Protein AF-A0AAU8FIT0-F1 (afdb_monomer_lite)

Sequence (130 aa):
MKIKDIVGALGLLLISLSVSAQVVSKDSINMLKDQKQVLEVSKRLNDRKLELAKLENQVQEKTNEVAKTAEQAQKSADANKEAAEKLGGNSQDKKLARRASKAASSASRDAKRARRAAESLEKLKKISSR

Radius of gyration: 39.11 Å; chains: 1; bounding box: 102×21×88 Å

Organism: NCBI:txid3088362

Foldseek 3Di:
DDVVVVVVVVVVVVVVVPPPPVPCPVVVVVVVVVVVVVVVVVVVVVVVVVVLVVLVVVLVVLVVQLVVLVVQLVVLVVQLVVLVVVCVVVVPDPVSVVSNVVSVVSSVVSVVSSVVSVVVSVVSVVVSVD

Structure (mmCIF, N/CA/C/O backbone):
data_AF-A0AAU8FIT0-F1
#
_entry.id   AF-A0AAU8FIT0-F1
#
loop_
_atom_site.group_PDB
_atom_site.id
_atom_site.type_symbol
_atom_site.label_atom_id
_atom_site.label_alt_id
_atom_site.label_comp_id
_atom_site.label_asym_id
_atom_site.label_entity_id
_atom_site.label_seq_id
_atom_site.pdbx_PDB_ins_code
_atom_site.Cartn_x
_atom_site.Cartn_y
_atom_site.Cartn_z
_atom_site.occupancy
_atom_site.B_iso_or_equiv
_atom_site.auth_seq_id
_atom_site.auth_comp_id
_atom_site.auth_asym_id
_atom_site.auth_atom_id
_atom_site.pdbx_PDB_model_num
ATOM 1 N N . MET A 1 1 ? 76.639 10.297 -54.488 1.00 52.88 1 MET A N 1
ATOM 2 C CA . MET A 1 1 ? 75.322 10.466 -55.145 1.00 52.88 1 MET A CA 1
ATOM 3 C C . MET A 1 1 ? 75.079 11.947 -55.327 1.00 52.88 1 MET A C 1
ATOM 5 O O . MET A 1 1 ? 75.315 12.697 -54.385 1.00 52.88 1 MET A O 1
ATOM 9 N N . LYS A 1 2 ? 74.734 12.392 -56.539 1.00 62.62 2 LYS A N 1
ATOM 10 C CA . LYS A 1 2 ? 74.528 13.822 -56.801 1.00 62.62 2 LYS A CA 1
ATOM 11 C C . LYS A 1 2 ? 73.219 14.239 -56.126 1.00 62.62 2 LYS A C 1
ATOM 13 O O . LYS A 1 2 ? 72.291 13.444 -56.048 1.00 62.62 2 LYS A O 1
ATOM 18 N N . ILE A 1 3 ? 73.120 15.485 -55.661 1.00 68.62 3 ILE A N 1
ATOM 19 C CA . ILE A 1 3 ? 71.904 16.031 -55.014 1.00 68.62 3 ILE A CA 1
ATOM 20 C C . ILE A 1 3 ? 70.649 15.792 -55.879 1.00 68.62 3 ILE A C 1
ATOM 22 O O . ILE A 1 3 ? 69.571 15.532 -55.356 1.00 68.62 3 ILE A O 1
ATOM 26 N N . LYS A 1 4 ? 70.810 15.773 -57.208 1.00 66.81 4 LYS A N 1
ATOM 27 C CA . LYS A 1 4 ? 69.761 15.444 -58.185 1.00 66.81 4 LYS A CA 1
ATOM 28 C C . LYS A 1 4 ? 69.187 14.026 -58.028 1.00 66.81 4 LYS A C 1
ATOM 30 O O . LYS A 1 4 ? 67.984 13.853 -58.187 1.00 66.81 4 LYS A O 1
ATOM 35 N N . ASP A 1 5 ? 70.011 13.049 -57.654 1.00 65.06 5 ASP A N 1
ATOM 36 C CA . ASP A 1 5 ? 69.597 11.651 -57.468 1.00 65.06 5 ASP A CA 1
ATOM 37 C C . ASP A 1 5 ? 68.794 11.487 -56.164 1.00 65.06 5 ASP A C 1
ATOM 39 O O . ASP A 1 5 ? 67.831 10.727 -56.104 1.00 65.06 5 ASP A O 1
ATOM 43 N N . ILE A 1 6 ? 69.150 12.261 -55.131 1.00 67.75 6 ILE A N 1
ATOM 44 C CA . ILE A 1 6 ? 68.453 12.288 -53.835 1.00 67.75 6 ILE A CA 1
ATOM 45 C C . ILE A 1 6 ? 67.092 12.984 -53.970 1.00 67.75 6 ILE A C 1
ATOM 47 O O . ILE A 1 6 ? 66.097 12.491 -53.447 1.00 67.75 6 ILE A O 1
ATOM 51 N N . VAL A 1 7 ? 67.025 14.093 -54.713 1.00 71.62 7 VAL A N 1
ATOM 52 C CA . VAL A 1 7 ? 65.768 14.817 -54.969 1.00 71.62 7 VAL A CA 1
ATOM 53 C C . VAL A 1 7 ? 64.812 13.985 -55.832 1.00 71.62 7 VAL A C 1
ATOM 55 O O . VAL A 1 7 ? 63.615 13.955 -55.552 1.00 71.62 7 VAL A O 1
ATOM 58 N N . GLY A 1 8 ? 65.328 13.249 -56.824 1.00 71.25 8 GLY A N 1
ATOM 59 C CA . GLY A 1 8 ? 64.528 12.312 -57.620 1.00 71.25 8 GLY A CA 1
ATOM 60 C C . GLY A 1 8 ? 63.954 11.161 -56.787 1.00 71.25 8 GLY A C 1
ATOM 61 O O . GLY A 1 8 ? 62.771 10.844 -56.911 1.00 71.25 8 GLY A O 1
ATOM 62 N N . ALA A 1 9 ? 64.757 10.587 -55.885 1.00 66.44 9 ALA A N 1
ATOM 63 C CA . ALA A 1 9 ? 64.316 9.524 -54.984 1.00 66.44 9 ALA A CA 1
ATOM 64 C C . ALA A 1 9 ? 63.281 10.012 -53.951 1.00 66.44 9 ALA A C 1
ATOM 66 O O . ALA A 1 9 ? 62.286 9.328 -53.716 1.00 66.44 9 ALA A O 1
ATOM 67 N N . LEU A 1 10 ? 63.460 11.212 -53.379 1.00 66.88 10 LEU A N 1
ATOM 68 C CA . LEU A 1 10 ? 62.484 11.804 -52.454 1.00 66.88 10 LEU A CA 1
ATOM 69 C C . LEU A 1 10 ? 61.156 12.138 -53.150 1.00 66.88 10 LEU A C 1
ATOM 71 O O . LEU A 1 10 ? 60.091 11.921 -52.575 1.00 66.88 10 LEU A O 1
ATOM 75 N N . GLY A 1 11 ? 61.211 12.636 -54.389 1.00 65.94 11 GLY A N 1
ATOM 76 C CA . GLY A 1 11 ? 60.021 12.927 -55.190 1.00 65.94 11 GLY A CA 1
ATOM 77 C C . GLY A 1 11 ? 59.198 11.673 -55.494 1.00 65.94 11 GLY A C 1
ATOM 78 O O . GLY A 1 11 ? 57.977 11.695 -55.359 1.00 65.94 11 GLY A O 1
ATOM 79 N N . LEU A 1 12 ? 59.858 10.556 -55.821 1.00 64.44 12 LEU A N 1
ATOM 80 C CA . LEU A 1 12 ? 59.181 9.274 -56.053 1.00 64.44 12 LEU A CA 1
ATOM 81 C C . LEU A 1 12 ? 58.544 8.711 -54.771 1.00 64.44 12 LEU A C 1
ATOM 83 O O . LEU A 1 12 ? 57.445 8.157 -54.810 1.00 64.44 12 LEU A O 1
ATOM 87 N N . LEU A 1 13 ? 59.207 8.894 -53.625 1.00 64.19 13 LEU A N 1
ATOM 88 C CA . LEU A 1 13 ? 58.725 8.422 -52.326 1.00 64.19 13 LEU A CA 1
ATOM 89 C C . LEU A 1 13 ? 57.486 9.207 -51.853 1.00 64.19 13 LEU A C 1
ATOM 91 O O . LEU A 1 13 ? 56.547 8.616 -51.324 1.00 64.19 13 LEU A O 1
ATOM 95 N N . LEU A 1 14 ? 57.419 10.512 -52.133 1.00 62.03 14 LEU A N 1
ATOM 96 C CA . LEU A 1 14 ? 56.264 11.360 -51.800 1.00 62.03 14 LEU A CA 1
ATOM 97 C C . LEU A 1 14 ? 55.011 11.054 -52.642 1.00 62.03 14 LEU A C 1
ATOM 99 O O . LEU A 1 14 ? 53.892 11.180 -52.143 1.00 62.03 14 LEU A O 1
ATOM 103 N N . ILE A 1 15 ? 55.168 10.582 -53.884 1.00 62.09 15 ILE A N 1
ATOM 104 C CA . ILE A 1 15 ? 54.030 10.180 -54.733 1.00 62.09 15 ILE A CA 1
ATOM 105 C C . ILE A 1 15 ? 53.414 8.860 -54.235 1.00 62.09 15 ILE A C 1
ATOM 107 O O . ILE A 1 15 ? 52.193 8.701 -54.259 1.00 62.09 15 ILE A O 1
ATOM 111 N N . SER A 1 16 ? 54.228 7.948 -53.688 1.00 59.88 16 SER A N 1
ATOM 112 C CA . SER A 1 16 ? 53.743 6.679 -53.116 1.00 59.88 16 SER A CA 1
ATOM 113 C C . SER A 1 16 ? 52.905 6.837 -51.835 1.00 59.88 16 SER A C 1
ATOM 115 O O . SER A 1 16 ? 52.110 5.960 -51.509 1.00 59.88 16 SER A O 1
ATOM 117 N N . LEU A 1 17 ? 53.012 7.980 -51.146 1.00 59.28 17 LEU A N 1
ATOM 118 C CA . LEU A 1 17 ? 52.239 8.285 -49.934 1.00 59.28 17 LEU A 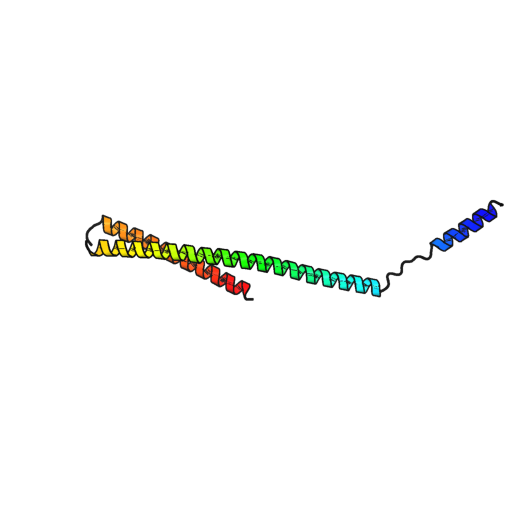CA 1
ATOM 119 C C . LEU A 1 17 ? 50.834 8.842 -50.229 1.00 59.28 17 LEU A C 1
ATOM 121 O O . LEU A 1 17 ? 50.026 8.981 -49.315 1.00 59.28 17 LEU A O 1
ATOM 125 N N . SER A 1 18 ? 50.519 9.147 -51.494 1.00 58.62 18 SER A N 1
ATOM 126 C CA . SER A 1 18 ? 49.262 9.808 -51.882 1.00 58.62 18 SER A CA 1
ATOM 127 C C . SER A 1 18 ? 48.116 8.839 -52.228 1.00 58.62 18 SER A C 1
ATOM 129 O O . SER A 1 18 ? 47.013 9.283 -52.537 1.00 58.62 18 SER A O 1
ATOM 131 N N . VAL A 1 19 ? 48.332 7.517 -52.165 1.00 53.97 19 VAL A N 1
ATOM 132 C CA . VAL A 1 19 ? 47.333 6.491 -52.549 1.00 53.97 19 VAL A CA 1
ATOM 133 C C . VAL A 1 19 ? 46.850 5.711 -51.327 1.00 53.97 19 VAL A C 1
ATOM 135 O O . VAL A 1 19 ? 46.912 4.490 -51.238 1.00 53.97 19 VAL A O 1
ATOM 138 N N . SER A 1 20 ? 46.364 6.431 -50.327 1.00 57.53 20 SER A N 1
ATOM 139 C CA . SER A 1 20 ? 45.529 5.857 -49.270 1.00 57.53 20 SER A CA 1
ATOM 140 C C . SER A 1 20 ? 44.325 6.758 -49.048 1.00 57.53 20 SER A C 1
ATOM 142 O O . SER A 1 20 ? 44.007 7.147 -47.929 1.00 57.53 20 SER A O 1
ATOM 144 N N . ALA A 1 21 ? 43.629 7.096 -50.138 1.00 53.16 21 ALA A N 1
ATOM 145 C CA . ALA A 1 21 ? 42.223 7.444 -50.040 1.00 53.16 21 ALA A CA 1
ATOM 146 C C . ALA A 1 21 ? 41.517 6.187 -49.519 1.00 53.16 21 ALA A C 1
ATOM 148 O O . ALA A 1 21 ? 41.197 5.283 -50.289 1.00 53.16 21 ALA A O 1
ATOM 149 N N . GLN A 1 22 ? 41.381 6.081 -48.196 1.00 53.84 22 GLN A N 1
ATOM 150 C CA . GLN A 1 22 ? 40.596 5.043 -47.545 1.00 53.84 22 GLN A CA 1
ATOM 151 C C . GLN A 1 22 ? 39.160 5.213 -48.037 1.00 53.84 22 GLN A C 1
ATOM 153 O O . GLN A 1 22 ? 38.382 5.995 -47.494 1.00 53.84 22 GLN A O 1
ATOM 158 N N . VAL A 1 23 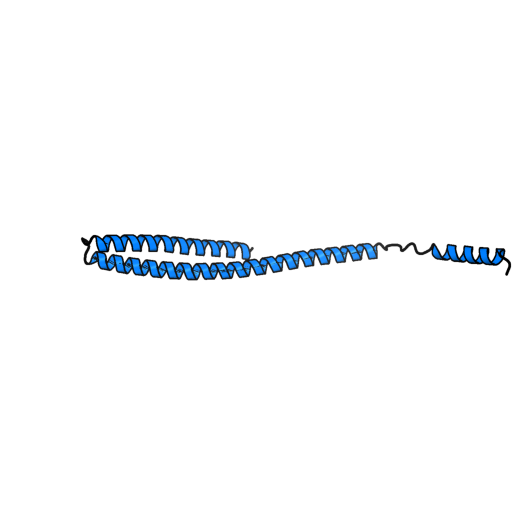? 38.837 4.544 -49.143 1.00 57.22 23 VAL A N 1
ATOM 159 C CA . VAL A 1 23 ? 37.484 4.468 -49.671 1.00 57.22 23 VAL A CA 1
ATOM 160 C C . VAL A 1 23 ? 36.650 3.819 -48.584 1.00 57.22 23 VAL A C 1
ATOM 162 O O . VAL A 1 23 ? 36.746 2.619 -48.333 1.00 57.22 23 VAL A O 1
ATOM 165 N N . VAL A 1 24 ? 35.866 4.635 -47.885 1.00 58.94 24 VAL A N 1
ATOM 166 C CA . VAL A 1 24 ? 34.849 4.137 -46.971 1.00 58.94 24 VAL A CA 1
ATOM 167 C C . VAL A 1 24 ? 33.875 3.363 -47.851 1.00 58.94 24 VAL A C 1
ATOM 169 O O . VAL A 1 24 ? 33.076 3.955 -48.580 1.00 58.94 24 VAL A O 1
ATOM 172 N N . SER A 1 25 ? 34.018 2.037 -47.881 1.00 67.00 25 SER A N 1
ATOM 173 C CA . SER A 1 25 ? 33.151 1.200 -48.697 1.00 67.00 25 SER A CA 1
ATOM 174 C C . SER A 1 25 ? 31.715 1.397 -48.215 1.00 67.00 25 SER A C 1
ATOM 176 O O . SER A 1 25 ? 31.454 1.604 -47.023 1.00 67.00 25 SER A O 1
ATOM 178 N N . LYS A 1 26 ? 30.757 1.357 -49.146 1.00 70.75 26 LYS A N 1
ATOM 179 C CA . LYS A 1 26 ? 29.330 1.405 -48.793 1.00 70.75 26 LYS A CA 1
ATOM 180 C C . LYS A 1 26 ? 28.988 0.329 -47.754 1.00 70.75 26 LYS A C 1
ATOM 182 O O . LYS A 1 26 ? 28.168 0.584 -46.879 1.00 70.75 26 LYS A O 1
ATOM 187 N N . ASP A 1 27 ? 29.686 -0.803 -47.801 1.00 74.38 27 ASP A N 1
ATOM 188 C CA . ASP A 1 27 ? 29.564 -1.902 -46.844 1.00 74.38 27 ASP A CA 1
ATOM 189 C C . ASP A 1 27 ? 29.992 -1.497 -45.429 1.00 74.38 27 ASP A C 1
ATOM 191 O O . ASP A 1 27 ? 29.252 -1.752 -44.482 1.00 74.38 27 ASP A O 1
ATOM 195 N N . SER A 1 28 ? 31.105 -0.772 -45.266 1.00 77.88 28 SER A N 1
ATOM 196 C CA . SER A 1 28 ? 31.522 -0.237 -43.961 1.00 77.88 28 SER A CA 1
ATOM 197 C C . SER A 1 28 ? 30.510 0.768 -43.395 1.00 77.88 28 SER A C 1
ATOM 199 O O . SER A 1 28 ? 30.238 0.764 -42.195 1.00 77.88 28 SER A O 1
ATOM 201 N N . ILE A 1 29 ? 29.902 1.607 -44.246 1.00 80.19 29 ILE A N 1
ATOM 202 C CA . ILE A 1 29 ? 28.845 2.551 -43.831 1.00 80.19 29 ILE A CA 1
ATOM 203 C C . ILE A 1 29 ? 27.571 1.805 -43.418 1.00 80.19 29 ILE A C 1
ATOM 205 O O . ILE A 1 29 ? 26.932 2.180 -42.433 1.00 80.19 29 ILE A O 1
ATOM 209 N N . ASN A 1 30 ? 27.189 0.764 -44.156 1.00 83.88 30 ASN A N 1
ATOM 210 C CA . ASN A 1 30 ? 26.017 -0.050 -43.840 1.00 83.88 30 ASN A CA 1
ATOM 211 C C . ASN A 1 30 ? 26.223 -0.837 -42.538 1.00 83.88 30 ASN A C 1
ATOM 213 O O . ASN A 1 30 ? 25.366 -0.775 -41.663 1.00 83.88 30 ASN A O 1
ATOM 217 N N . MET A 1 31 ? 27.399 -1.436 -42.332 1.00 85.88 31 MET A N 1
ATOM 218 C CA . MET A 1 31 ? 27.752 -2.105 -41.076 1.00 85.88 31 MET A CA 1
ATOM 219 C C . MET A 1 31 ? 27.682 -1.150 -39.872 1.00 85.88 31 MET A C 1
ATOM 221 O O . MET A 1 31 ? 27.135 -1.504 -38.830 1.00 85.88 31 MET A O 1
ATOM 225 N N . LEU A 1 32 ? 28.188 0.081 -40.007 1.00 84.56 32 LEU A N 1
ATOM 226 C CA . LEU A 1 32 ? 28.082 1.106 -38.959 1.00 84.56 32 LEU A CA 1
ATOM 227 C C . LEU A 1 32 ? 26.620 1.493 -38.665 1.00 84.56 32 LEU A C 1
ATOM 229 O O . LEU A 1 32 ? 26.264 1.724 -37.507 1.00 84.56 32 LEU A O 1
ATOM 233 N N . LYS A 1 33 ? 25.752 1.553 -39.686 1.00 87.31 33 LYS A N 1
ATOM 234 C CA . LYS A 1 33 ? 24.308 1.787 -39.499 1.00 87.31 33 LYS A CA 1
ATOM 235 C C . LYS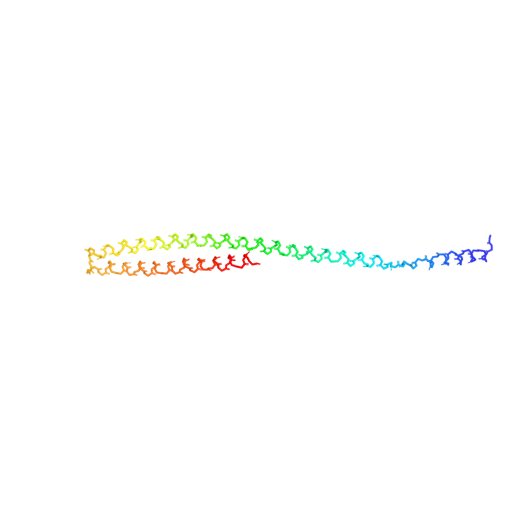 A 1 33 ? 23.635 0.628 -38.768 1.00 87.31 33 LYS A C 1
ATOM 237 O O . LYS A 1 33 ? 22.842 0.887 -37.864 1.00 87.31 33 LYS A O 1
ATOM 242 N N . ASP A 1 34 ? 23.981 -0.610 -39.099 1.00 89.88 34 ASP A N 1
ATOM 243 C CA . ASP A 1 34 ? 23.439 -1.797 -38.433 1.00 89.88 34 ASP A CA 1
ATOM 244 C C . ASP A 1 34 ? 23.885 -1.850 -36.967 1.00 89.88 34 ASP A C 1
ATOM 246 O O . ASP A 1 34 ? 23.063 -2.030 -36.068 1.00 89.88 34 ASP A O 1
ATOM 250 N N . GLN A 1 35 ? 25.164 -1.570 -36.690 1.00 90.75 35 GLN A N 1
ATOM 251 C CA . GLN A 1 35 ? 25.678 -1.435 -35.322 1.00 90.75 35 GLN A CA 1
ATOM 252 C C . GLN A 1 35 ? 24.941 -0.343 -34.540 1.00 90.75 35 GLN A C 1
ATOM 254 O O . GLN A 1 35 ? 24.579 -0.547 -33.378 1.00 90.75 35 GLN A O 1
ATOM 259 N N . LYS A 1 36 ? 24.660 0.802 -35.175 1.00 91.25 36 LYS A N 1
ATOM 260 C CA . LYS A 1 36 ? 23.853 1.868 -34.570 1.00 91.25 36 LYS A CA 1
ATOM 261 C C . LYS A 1 36 ? 22.436 1.387 -34.244 1.00 91.25 36 LYS A C 1
ATOM 263 O O . LYS A 1 36 ? 21.957 1.650 -33.144 1.00 91.25 36 LYS A O 1
ATOM 268 N N . GLN A 1 37 ? 21.776 0.665 -35.149 1.00 92.62 37 GLN A N 1
ATOM 269 C CA . GLN A 1 37 ? 20.438 0.122 -34.895 1.00 92.62 37 GLN A CA 1
ATOM 270 C C . GLN A 1 37 ? 20.439 -0.891 -33.744 1.00 92.62 37 GLN A C 1
ATOM 272 O O . GLN A 1 37 ? 19.583 -0.815 -32.862 1.00 92.62 37 GLN A O 1
ATOM 277 N N . VAL A 1 38 ? 21.424 -1.791 -33.699 1.00 92.69 38 VAL A N 1
ATOM 278 C CA . VAL A 1 38 ? 21.595 -2.754 -32.600 1.00 92.69 38 VAL A CA 1
ATOM 279 C C . VAL A 1 38 ? 21.800 -2.035 -31.267 1.00 92.69 38 VAL A C 1
ATOM 281 O O . VAL A 1 38 ? 21.181 -2.407 -30.267 1.00 92.69 38 VAL A O 1
ATOM 284 N N . LEU A 1 39 ? 22.612 -0.976 -31.240 1.00 93.88 39 LEU A N 1
ATOM 285 C CA . LEU A 1 39 ? 22.802 -0.146 -30.050 1.00 93.88 39 LEU A CA 1
ATOM 286 C C . LEU A 1 39 ? 21.508 0.555 -29.626 1.00 93.88 39 LEU A C 1
ATOM 288 O O . LEU A 1 39 ? 21.177 0.554 -28.443 1.00 93.88 39 LEU A O 1
ATOM 292 N N . GLU A 1 40 ? 20.739 1.111 -30.562 1.00 94.12 40 GLU A N 1
ATOM 293 C CA . GLU A 1 40 ? 19.455 1.754 -30.258 1.00 94.12 40 GLU A CA 1
ATOM 294 C C . GLU A 1 40 ? 18.412 0.765 -29.725 1.00 94.12 40 GLU A C 1
ATOM 296 O O . GLU A 1 40 ? 17.636 1.099 -28.826 1.00 94.12 40 GLU A O 1
ATOM 301 N N . VAL A 1 41 ? 18.364 -0.453 -30.265 1.00 94.25 41 VAL A N 1
ATOM 302 C CA . VAL A 1 41 ? 17.503 -1.526 -29.748 1.00 94.25 41 VAL A CA 1
ATOM 303 C C . VAL A 1 41 ? 17.969 -1.960 -28.360 1.00 94.25 41 VAL A C 1
ATOM 305 O O . VAL A 1 41 ? 17.150 -2.057 -27.450 1.00 94.25 41 VAL A O 1
ATOM 308 N N . SER A 1 42 ? 19.275 -2.144 -28.162 1.00 92.88 42 SER A N 1
ATOM 309 C CA . SER A 1 42 ? 19.847 -2.538 -26.867 1.00 92.88 42 SER A CA 1
ATOM 310 C C . SER A 1 42 ? 19.607 -1.482 -25.791 1.00 92.88 42 SER A C 1
ATOM 312 O O . SER A 1 42 ? 19.259 -1.816 -24.659 1.00 92.88 42 SER A O 1
ATOM 314 N N . LYS A 1 43 ? 19.725 -0.198 -26.147 1.00 95.06 43 LYS A N 1
ATOM 315 C CA . LYS A 1 43 ? 19.401 0.918 -25.258 1.00 95.06 43 LYS A CA 1
ATOM 316 C C . LYS A 1 43 ? 17.929 0.882 -24.855 1.00 95.06 43 LYS A C 1
ATOM 318 O O . LYS A 1 43 ? 17.638 0.843 -23.666 1.00 95.06 43 LYS A O 1
ATOM 323 N N . ARG A 1 44 ? 17.013 0.791 -25.828 1.00 94.12 44 ARG A N 1
ATOM 324 C CA . ARG A 1 44 ? 15.567 0.674 -25.563 1.00 94.12 44 ARG A CA 1
ATOM 325 C C . ARG A 1 44 ? 15.237 -0.532 -24.684 1.00 94.12 44 ARG A C 1
ATOM 327 O O . ARG A 1 44 ? 14.390 -0.429 -23.803 1.00 94.12 44 ARG A O 1
ATOM 334 N N . LEU A 1 45 ? 15.908 -1.664 -24.896 1.00 94.38 45 LEU A N 1
ATOM 335 C CA . LEU A 1 45 ? 15.742 -2.858 -24.072 1.00 94.38 45 LEU A CA 1
ATOM 336 C C . LEU A 1 45 ? 16.186 -2.615 -22.624 1.00 94.38 45 LEU A C 1
ATOM 338 O O . LEU A 1 45 ? 15.468 -2.989 -21.700 1.00 94.38 45 LEU A O 1
ATOM 342 N N . ASN A 1 46 ? 17.345 -1.988 -22.418 1.00 94.94 46 ASN A N 1
ATOM 343 C CA . ASN A 1 46 ? 17.830 -1.659 -21.079 1.00 94.94 46 ASN A CA 1
ATOM 344 C C . ASN A 1 46 ? 16.925 -0.647 -20.373 1.00 94.94 46 ASN A C 1
ATOM 346 O O . ASN A 1 46 ? 16.608 -0.851 -19.203 1.00 94.94 46 ASN A O 1
ATOM 350 N N . ASP A 1 47 ? 16.447 0.377 -21.081 1.00 94.94 47 ASP A N 1
ATOM 351 C CA . ASP A 1 47 ? 15.494 1.347 -20.535 1.00 94.94 47 ASP A CA 1
ATOM 352 C C . ASP A 1 47 ? 14.211 0.638 -20.066 1.00 94.94 47 ASP A C 1
ATOM 354 O O . ASP A 1 47 ? 13.779 0.829 -18.929 1.00 94.94 47 ASP A O 1
ATOM 358 N N . ARG A 1 48 ? 13.665 -0.287 -20.872 1.00 92.38 48 ARG A N 1
ATOM 359 C CA . ARG A 1 48 ? 12.499 -1.095 -20.475 1.00 92.38 48 ARG A CA 1
ATOM 360 C C . ARG A 1 48 ? 12.769 -2.024 -19.295 1.00 92.38 48 ARG A C 1
ATOM 362 O O . ARG A 1 48 ? 11.904 -2.170 -18.438 1.00 92.38 48 ARG A O 1
ATOM 369 N N . LYS A 1 49 ? 13.950 -2.645 -19.217 1.00 92.75 49 LYS A N 1
ATOM 370 C CA . LYS A 1 49 ? 14.337 -3.467 -18.054 1.00 92.75 49 LYS A CA 1
ATOM 371 C C . LYS A 1 49 ? 14.402 -2.631 -16.776 1.00 92.75 49 LYS A C 1
ATOM 373 O O . LYS A 1 49 ? 13.951 -3.084 -15.728 1.00 92.75 49 LYS A O 1
ATOM 378 N N . LEU A 1 50 ? 14.931 -1.410 -16.862 1.00 94.38 50 LEU A N 1
ATOM 379 C CA . LEU A 1 50 ? 14.973 -0.481 -15.733 1.00 94.38 50 LEU A CA 1
ATOM 380 C C . LEU A 1 50 ? 13.571 -0.029 -15.313 1.00 94.38 50 LEU A C 1
ATOM 382 O O . LEU A 1 50 ? 13.290 0.045 -14.118 1.00 94.38 50 LEU A O 1
ATOM 386 N N . GLU A 1 51 ? 12.688 0.269 -16.266 1.00 91.94 51 GLU A N 1
ATOM 387 C CA . GLU A 1 51 ? 11.284 0.588 -15.979 1.00 91.94 51 GLU A CA 1
ATOM 388 C C . GLU A 1 51 ? 10.557 -0.582 -15.316 1.00 91.94 51 GLU A C 1
ATOM 390 O O . GLU A 1 51 ? 9.870 -0.379 -14.317 1.00 91.94 51 GLU A O 1
ATOM 395 N N . LEU A 1 52 ? 10.765 -1.803 -15.810 1.00 90.88 52 LEU A N 1
ATOM 396 C CA . LEU A 1 52 ? 10.181 -3.011 -15.236 1.00 90.88 52 LEU A CA 1
ATOM 397 C C . LEU A 1 52 ? 10.627 -3.210 -13.784 1.00 90.88 52 LEU A C 1
ATOM 399 O O . LEU A 1 52 ? 9.778 -3.329 -12.905 1.00 90.88 52 LEU A O 1
ATOM 403 N N . ALA A 1 53 ? 11.928 -3.109 -13.503 1.00 92.69 53 ALA A N 1
ATOM 404 C CA . ALA A 1 53 ? 12.443 -3.213 -12.137 1.00 92.69 53 ALA A CA 1
ATOM 405 C C . ALA A 1 53 ? 11.870 -2.123 -11.206 1.00 92.69 53 ALA A C 1
ATOM 407 O O . ALA A 1 53 ? 11.574 -2.373 -10.036 1.00 92.69 53 ALA A O 1
ATOM 408 N N . LYS A 1 54 ? 11.677 -0.894 -11.707 1.00 93.19 54 LYS A N 1
ATOM 409 C CA . LYS A 1 54 ? 11.021 0.180 -10.939 1.00 93.19 54 LYS A CA 1
ATOM 410 C C . LYS A 1 54 ? 9.561 -0.154 -10.639 1.00 93.19 54 LYS A C 1
ATOM 412 O O . LYS A 1 54 ? 9.128 0.044 -9.506 1.00 93.19 54 LYS A O 1
ATOM 417 N N . LEU A 1 55 ? 8.815 -0.647 -11.626 1.00 92.75 55 LEU A N 1
ATOM 418 C CA . LEU A 1 55 ? 7.411 -1.023 -11.459 1.00 92.75 55 LEU A CA 1
ATOM 419 C C . LEU A 1 55 ? 7.255 -2.192 -10.483 1.00 92.75 55 LEU A C 1
ATOM 421 O O . LEU A 1 55 ? 6.388 -2.129 -9.618 1.00 92.75 55 LEU A O 1
ATOM 425 N N . GLU A 1 56 ? 8.110 -3.210 -10.557 1.00 91.50 56 GLU A N 1
ATOM 426 C CA . GLU A 1 56 ? 8.115 -4.335 -9.612 1.00 91.50 56 GLU A CA 1
ATOM 427 C C . GLU A 1 56 ? 8.339 -3.864 -8.170 1.00 91.50 56 GLU A C 1
ATOM 429 O O . GLU A 1 56 ? 7.568 -4.214 -7.272 1.00 91.50 56 GLU A O 1
ATOM 434 N N . ASN A 1 57 ? 9.324 -2.986 -7.955 1.00 94.50 57 ASN A N 1
ATOM 435 C CA . ASN A 1 57 ? 9.572 -2.390 -6.641 1.00 94.50 57 ASN A CA 1
ATOM 436 C C . ASN A 1 57 ? 8.363 -1.587 -6.136 1.00 94.50 57 ASN A C 1
ATOM 438 O O . ASN A 1 57 ? 7.969 -1.720 -4.976 1.00 94.50 57 ASN A O 1
ATOM 442 N N . GLN A 1 58 ? 7.732 -0.792 -7.005 1.00 94.50 58 GLN A N 1
ATOM 443 C CA . GLN A 1 58 ? 6.522 -0.043 -6.651 1.00 94.50 58 GLN A CA 1
ATOM 444 C C . GLN A 1 58 ? 5.342 -0.968 -6.332 1.00 94.50 58 GLN A C 1
ATOM 446 O O . GLN A 1 58 ? 4.575 -0.686 -5.411 1.00 94.50 58 GLN A O 1
ATOM 451 N N . VAL A 1 59 ? 5.182 -2.078 -7.061 1.00 94.88 59 VAL A N 1
ATOM 452 C CA . VAL A 1 59 ? 4.131 -3.071 -6.793 1.00 94.88 59 VAL A CA 1
ATOM 453 C C . VAL A 1 59 ? 4.340 -3.682 -5.416 1.00 94.88 59 VAL A C 1
ATOM 455 O O . VAL A 1 59 ? 3.376 -3.791 -4.654 1.00 94.88 59 VAL A O 1
ATOM 458 N N . GLN A 1 60 ? 5.578 -4.026 -5.064 1.00 94.69 60 GLN A N 1
ATOM 459 C CA . GLN A 1 60 ? 5.890 -4.559 -3.744 1.00 94.69 60 GLN A CA 1
ATOM 460 C C . GLN A 1 60 ? 5.605 -3.536 -2.636 1.00 94.69 60 GLN A C 1
ATOM 462 O O . GLN A 1 60 ? 4.939 -3.862 -1.652 1.00 94.69 60 GLN A O 1
ATOM 467 N N . GLU A 1 61 ? 6.042 -2.286 -2.808 1.00 95.88 61 GLU A N 1
ATOM 468 C CA . GLU A 1 61 ? 5.791 -1.202 -1.851 1.00 95.88 61 GLU A CA 1
ATOM 469 C C . GLU A 1 61 ? 4.288 -0.985 -1.629 1.00 95.88 61 GLU A C 1
ATOM 471 O O . GLU A 1 61 ? 3.811 -0.970 -0.492 1.00 95.88 61 GLU A O 1
ATOM 476 N N . LYS A 1 62 ? 3.513 -0.888 -2.716 1.00 95.94 62 LYS A N 1
ATOM 477 C CA . LYS A 1 62 ? 2.060 -0.693 -2.653 1.00 95.94 62 LYS A CA 1
ATOM 478 C C . LYS A 1 62 ? 1.327 -1.900 -2.084 1.00 95.94 62 LYS A C 1
ATOM 480 O O . LYS A 1 62 ? 0.342 -1.727 -1.374 1.00 95.94 62 LYS A O 1
ATOM 485 N N . THR A 1 63 ? 1.816 -3.111 -2.331 1.00 96.81 63 THR A N 1
ATOM 486 C CA . THR A 1 63 ? 1.271 -4.329 -1.715 1.00 96.81 63 THR A CA 1
ATOM 487 C C . THR A 1 63 ? 1.463 -4.305 -0.199 1.00 96.81 63 THR A C 1
ATOM 489 O O . THR A 1 63 ? 0.518 -4.566 0.546 1.00 96.81 63 THR A O 1
ATOM 492 N N . ASN A 1 64 ? 2.647 -3.905 0.268 1.00 97.06 64 ASN A N 1
ATOM 493 C CA . ASN A 1 64 ? 2.921 -3.751 1.697 1.00 97.06 64 ASN A CA 1
ATOM 494 C C . ASN A 1 64 ? 2.060 -2.640 2.325 1.00 97.06 64 ASN A C 1
ATOM 496 O O . ASN A 1 64 ? 1.545 -2.802 3.432 1.00 97.06 64 ASN A O 1
ATOM 500 N N . GLU A 1 65 ? 1.861 -1.523 1.616 1.00 97.12 65 GLU A N 1
ATOM 501 C CA . GLU A 1 65 ? 0.980 -0.433 2.051 1.00 97.12 65 GLU A CA 1
ATOM 502 C C . GLU A 1 65 ? -0.475 -0.907 2.207 1.00 97.12 65 GLU A C 1
ATOM 504 O O . GLU A 1 65 ? -1.118 -0.607 3.217 1.00 97.12 65 GLU A O 1
ATOM 509 N N . VAL A 1 66 ? -0.987 -1.695 1.254 1.00 97.94 66 VAL A N 1
ATOM 510 C CA . VAL A 1 66 ? -2.320 -2.313 1.339 1.00 97.94 66 VAL A CA 1
ATOM 511 C C . VAL A 1 66 ? -2.428 -3.214 2.563 1.00 97.94 66 VAL A C 1
ATOM 513 O O . VAL A 1 66 ? -3.365 -3.054 3.341 1.00 97.94 66 VAL A O 1
ATOM 51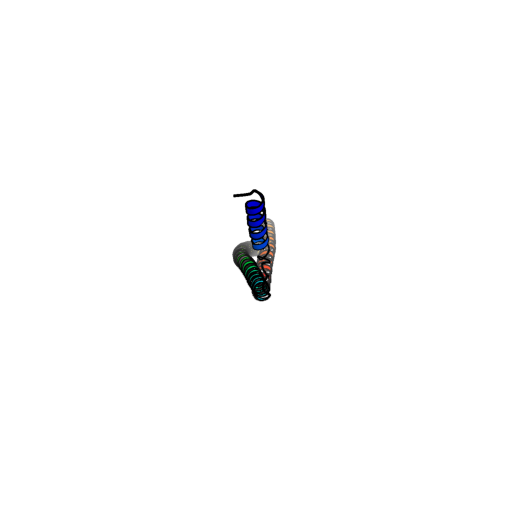6 N N . ALA A 1 67 ? -1.464 -4.110 2.782 1.00 97.81 67 ALA A N 1
ATOM 517 C CA . ALA A 1 67 ? -1.483 -5.011 3.933 1.00 97.81 67 ALA A CA 1
ATOM 518 C C . ALA A 1 67 ? -1.503 -4.236 5.262 1.00 97.81 67 ALA A C 1
ATOM 520 O O . ALA A 1 67 ? -2.359 -4.473 6.114 1.00 97.81 67 ALA A O 1
ATOM 521 N N . LYS A 1 68 ? -0.623 -3.237 5.405 1.00 98.12 68 LYS A N 1
ATOM 522 C CA . LYS A 1 68 ? -0.531 -2.403 6.611 1.00 98.12 68 LYS A CA 1
ATOM 523 C C . LYS A 1 68 ? -1.809 -1.603 6.864 1.00 98.12 68 LYS A C 1
ATOM 525 O O . LYS A 1 68 ? -2.283 -1.513 7.996 1.00 98.12 68 LYS A O 1
ATOM 530 N N . THR A 1 69 ? -2.363 -0.989 5.821 1.00 97.81 69 THR A N 1
ATOM 531 C CA . THR A 1 69 ? -3.581 -0.178 5.952 1.00 97.81 69 THR A CA 1
ATOM 532 C C . THR A 1 69 ? -4.816 -1.037 6.204 1.00 97.81 69 THR A C 1
ATOM 534 O O . THR A 1 69 ? -5.679 -0.613 6.970 1.00 97.81 69 THR A O 1
ATOM 537 N N . ALA A 1 70 ? -4.884 -2.247 5.644 1.00 97.94 70 ALA A N 1
ATOM 538 C CA . ALA A 1 70 ? -5.931 -3.219 5.940 1.00 97.94 70 ALA A CA 1
ATOM 539 C C . ALA A 1 70 ? -5.868 -3.694 7.400 1.00 97.94 70 ALA A C 1
ATOM 541 O O . ALA A 1 70 ? -6.883 -3.665 8.092 1.00 97.94 70 ALA A O 1
ATOM 542 N N . GLU A 1 71 ? -4.679 -4.044 7.901 1.00 98.31 71 GLU A N 1
ATOM 543 C CA . GLU A 1 71 ? -4.486 -4.432 9.303 1.00 98.31 71 GLU A CA 1
ATOM 544 C C . GLU A 1 71 ? -4.907 -3.305 10.258 1.00 98.31 71 GLU A C 1
ATOM 546 O O . GLU A 1 71 ? -5.630 -3.528 11.231 1.00 98.31 71 GLU A O 1
ATOM 551 N N . GLN A 1 72 ? -4.497 -2.069 9.968 1.00 98.12 72 GLN A N 1
ATOM 552 C CA . GLN A 1 72 ? -4.881 -0.914 10.774 1.00 98.12 72 GLN A CA 1
ATOM 553 C C . GLN A 1 72 ? -6.392 -0.646 10.717 1.00 98.12 72 GLN A C 1
ATOM 555 O O . GLN A 1 72 ? -6.999 -0.351 11.747 1.00 98.12 72 GLN A O 1
ATOM 560 N N . ALA A 1 73 ? -7.011 -0.767 9.540 1.00 98.19 73 ALA A N 1
ATOM 561 C CA . ALA A 1 73 ? -8.454 -0.618 9.393 1.00 98.19 73 ALA A CA 1
ATOM 562 C C . ALA A 1 73 ? -9.215 -1.671 10.210 1.00 98.19 73 ALA A C 1
ATOM 564 O O . ALA A 1 73 ? -10.183 -1.314 10.880 1.00 98.19 73 ALA A O 1
ATOM 565 N N . GLN A 1 74 ? -8.742 -2.923 10.217 1.00 98.31 74 GLN A N 1
ATOM 566 C CA . GLN A 1 74 ? -9.321 -3.999 11.021 1.00 98.31 74 GLN A CA 1
ATOM 567 C C . GLN A 1 74 ? -9.235 -3.681 12.517 1.00 98.31 74 GLN A C 1
ATOM 569 O O . GLN A 1 74 ? -10.259 -3.652 13.193 1.00 98.31 74 GLN A O 1
ATOM 574 N N . LYS A 1 75 ? -8.047 -3.315 13.018 1.00 98.44 75 LYS A N 1
ATOM 575 C CA . LYS A 1 75 ? -7.860 -2.927 14.430 1.00 98.44 75 LYS A CA 1
ATOM 576 C C . LYS A 1 75 ? -8.778 -1.776 14.842 1.00 98.44 75 LYS A C 1
ATOM 578 O O . LYS A 1 75 ? -9.389 -1.811 15.909 1.00 98.44 75 LYS A O 1
ATOM 583 N N . SER A 1 76 ? -8.893 -0.749 13.999 1.00 98.06 76 SER A N 1
ATOM 584 C CA . SER A 1 76 ? -9.774 0.391 14.265 1.00 98.06 76 SER A CA 1
ATOM 585 C C . SER A 1 76 ? -11.258 -0.005 14.223 1.00 98.06 76 SER A C 1
ATOM 587 O O . SER A 1 76 ? -12.046 0.520 15.011 1.00 98.06 76 SER A O 1
ATOM 589 N N . ALA A 1 77 ? -11.651 -0.934 13.345 1.00 98.31 77 ALA A N 1
ATOM 590 C CA . ALA A 1 77 ? -13.010 -1.472 13.286 1.00 98.31 77 ALA A CA 1
ATOM 591 C C . ALA A 1 77 ? -13.358 -2.296 14.535 1.00 98.31 77 ALA A C 1
ATOM 593 O O . ALA A 1 77 ? -14.431 -2.097 15.104 1.00 98.31 77 ALA A O 1
ATOM 594 N N . ASP A 1 78 ? -12.437 -3.136 15.007 1.00 98.44 78 ASP A N 1
ATOM 595 C CA . ASP A 1 78 ? -12.610 -3.931 16.227 1.00 98.44 78 ASP A CA 1
ATOM 596 C C . ASP A 1 78 ? -12.747 -3.027 17.459 1.00 98.44 78 ASP A C 1
ATOM 598 O O . ASP A 1 78 ? -13.680 -3.180 18.247 1.00 98.44 78 ASP A O 1
ATOM 602 N N . ALA A 1 79 ? -11.901 -1.997 17.573 1.00 98.00 79 ALA A N 1
ATOM 603 C CA . ALA A 1 79 ? -12.002 -1.005 18.644 1.00 98.00 79 ALA A CA 1
ATOM 604 C C . ALA A 1 79 ? -13.321 -0.211 18.594 1.00 98.00 79 ALA A C 1
ATOM 606 O O . ALA A 1 79 ? -13.889 0.135 19.632 1.00 98.00 79 ALA A O 1
ATOM 607 N N . ASN A 1 80 ? -13.826 0.094 17.392 1.00 98.19 80 ASN A N 1
ATOM 608 C CA . ASN A 1 80 ? -15.137 0.717 17.227 1.00 98.19 80 ASN A CA 1
ATOM 609 C C . ASN A 1 80 ? -16.264 -0.212 17.687 1.00 98.19 80 ASN A C 1
ATOM 611 O O . ASN A 1 80 ? -17.147 0.232 18.418 1.00 98.19 80 ASN A O 1
ATOM 615 N N . LYS A 1 81 ? -16.209 -1.490 17.303 1.00 98.19 81 LYS A N 1
ATOM 616 C CA . LYS A 1 81 ? -17.178 -2.501 17.728 1.00 98.19 81 LYS A CA 1
ATOM 617 C C . LYS A 1 81 ? -17.203 -2.629 19.251 1.00 98.19 81 LYS A C 1
ATOM 619 O O . LYS A 1 81 ? -18.263 -2.472 19.846 1.00 98.19 81 LYS A O 1
ATOM 624 N N . GLU A 1 82 ? -16.044 -2.784 19.885 1.00 97.81 82 GLU A N 1
ATOM 625 C CA . GLU A 1 82 ? -15.933 -2.883 21.345 1.00 97.81 82 GLU A CA 1
ATOM 626 C C . GLU A 1 82 ? -16.476 -1.625 22.051 1.00 97.81 82 GLU A C 1
ATOM 628 O O . GLU A 1 82 ? -17.200 -1.707 23.046 1.00 97.81 82 GLU A O 1
ATOM 633 N N . ALA A 1 83 ? -16.155 -0.430 21.542 1.00 96.75 83 ALA A N 1
ATOM 634 C CA . ALA A 1 83 ? -16.655 0.815 22.118 1.00 96.75 83 ALA A CA 1
ATOM 635 C C . ALA A 1 83 ? -18.176 0.974 21.945 1.00 96.75 83 ALA A C 1
ATOM 637 O O . ALA A 1 83 ? -18.838 1.499 22.844 1.00 96.75 83 ALA A O 1
ATOM 638 N N . ALA A 1 84 ? -18.726 0.518 20.817 1.00 96.62 84 ALA A N 1
ATOM 639 C CA . ALA A 1 84 ? -20.159 0.519 20.548 1.00 96.62 84 ALA A CA 1
ATOM 640 C C . ALA A 1 84 ? -20.908 -0.481 21.441 1.00 96.62 84 ALA A C 1
ATOM 642 O O . ALA A 1 84 ? -21.942 -0.125 22.000 1.00 96.62 84 ALA A O 1
ATOM 643 N N . GLU A 1 85 ? -20.368 -1.683 21.648 1.00 96.81 85 GLU A N 1
ATOM 644 C CA . GLU A 1 85 ? -20.931 -2.689 22.558 1.00 96.81 85 GLU A CA 1
ATOM 645 C C . GLU A 1 85 ? -20.978 -2.172 24.002 1.00 96.81 85 GLU A C 1
ATOM 647 O O . GLU A 1 85 ? -22.020 -2.236 24.658 1.00 96.81 85 GLU A O 1
ATOM 652 N N . LYS A 1 86 ? -19.884 -1.556 24.477 1.00 96.00 86 LYS A N 1
ATOM 653 C CA . LYS A 1 86 ? -19.837 -0.929 25.809 1.00 96.00 86 LYS A CA 1
ATOM 654 C C . LYS A 1 86 ? -20.866 0.187 25.961 1.00 96.00 86 LYS A C 1
ATOM 656 O O . LYS A 1 86 ? -21.502 0.288 27.006 1.00 96.00 86 LYS A O 1
ATOM 661 N N . LEU A 1 87 ? -21.030 1.024 24.935 1.00 96.12 87 LEU A N 1
ATOM 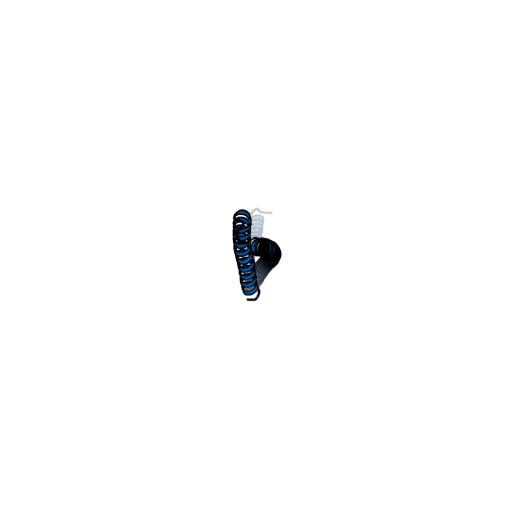662 C CA . LEU A 1 87 ? -22.060 2.061 24.936 1.00 96.12 87 LEU A CA 1
ATOM 663 C C . LEU A 1 87 ? -23.469 1.455 24.914 1.00 96.12 87 LEU A C 1
ATOM 665 O O . LEU A 1 87 ? -24.338 1.959 25.611 1.00 96.12 87 LEU A O 1
ATOM 669 N N . GLY A 1 88 ? -23.700 0.376 24.165 1.00 95.38 88 GLY A N 1
ATOM 670 C CA . GLY A 1 88 ? -24.995 -0.305 24.105 1.00 95.38 88 GLY A CA 1
ATOM 671 C C . GLY A 1 88 ? -25.483 -0.771 25.479 1.00 95.38 88 GLY A C 1
ATOM 672 O O . GLY A 1 88 ? -26.659 -0.613 25.793 1.00 95.38 88 GLY A O 1
ATOM 673 N N . GLY A 1 89 ? -24.568 -1.254 26.327 1.00 92.44 89 GLY A N 1
ATOM 674 C CA . GLY A 1 89 ? -24.872 -1.632 27.712 1.00 92.44 89 GLY A CA 1
ATOM 675 C C . GLY A 1 89 ? -25.079 -0.457 28.678 1.00 92.44 89 GLY A C 1
ATOM 676 O O . GLY A 1 89 ? -25.625 -0.657 29.758 1.00 92.44 89 GLY A O 1
ATOM 677 N N . ASN A 1 90 ? -24.655 0.760 28.320 1.00 92.25 90 ASN A N 1
ATOM 678 C CA . ASN A 1 90 ? -24.780 1.954 29.163 1.00 92.25 90 ASN A CA 1
ATOM 679 C C . ASN A 1 90 ? -24.990 3.215 28.304 1.00 92.25 90 ASN A C 1
ATOM 681 O O . ASN A 1 90 ? -24.164 4.130 28.253 1.00 92.25 90 ASN A O 1
ATOM 685 N N . SER A 1 91 ? -26.112 3.244 27.583 1.00 90.19 91 SER A N 1
ATOM 686 C CA . SER A 1 91 ? -26.360 4.179 26.473 1.00 90.19 91 SER A CA 1
ATOM 687 C C . SER A 1 91 ? -26.416 5.654 26.876 1.00 90.19 91 SER A C 1
ATOM 689 O O . SER A 1 91 ? -26.170 6.532 26.048 1.00 90.19 91 SER A O 1
ATOM 691 N N . GLN A 1 92 ? -26.686 5.940 28.150 1.00 94.12 92 GLN A N 1
ATOM 692 C CA . GLN A 1 92 ? -26.722 7.298 28.696 1.00 94.12 92 GLN A CA 1
ATOM 693 C C . GLN A 1 92 ? -25.346 7.794 29.183 1.00 94.12 92 GLN A C 1
ATOM 695 O O . GLN A 1 92 ? -25.196 8.971 29.523 1.00 94.12 92 GLN A O 1
ATOM 700 N N . ASP A 1 93 ? -24.311 6.944 29.191 1.00 97.38 93 ASP A N 1
ATOM 701 C CA . ASP A 1 93 ? -22.971 7.345 29.614 1.00 97.38 93 ASP A CA 1
ATOM 702 C C . ASP A 1 93 ? -22.287 8.220 28.544 1.00 97.38 93 ASP A C 1
ATOM 704 O O . ASP A 1 93 ? -21.806 7.772 27.496 1.00 97.38 93 ASP A O 1
ATOM 708 N N . LYS A 1 94 ? -22.165 9.514 28.857 1.00 96.88 94 LYS A N 1
ATOM 709 C CA . LYS A 1 94 ? -21.521 10.524 28.003 1.00 96.88 94 LYS A CA 1
ATOM 710 C C . LYS A 1 94 ? -20.052 10.218 27.681 1.00 96.88 94 LYS A C 1
ATOM 712 O O . LYS A 1 94 ? -19.568 10.604 26.612 1.00 96.88 94 LYS A O 1
ATOM 717 N N . LYS A 1 95 ? -19.300 9.585 28.588 1.00 96.81 95 LYS A N 1
ATOM 718 C CA . LYS A 1 95 ? -17.895 9.210 28.349 1.00 96.81 95 LYS A CA 1
ATOM 719 C C . LYS A 1 95 ? -17.823 8.054 27.357 1.00 96.81 95 LYS A C 1
ATOM 721 O O . LYS A 1 95 ? -16.997 8.120 26.444 1.00 96.81 95 LYS A O 1
ATOM 726 N N . LEU A 1 96 ? -18.687 7.047 27.495 1.00 96.94 96 LEU A N 1
ATOM 727 C CA . LEU A 1 96 ? -18.769 5.937 26.540 1.00 96.94 96 LEU A CA 1
ATOM 728 C C . LEU A 1 96 ? -19.202 6.430 25.157 1.00 96.94 96 LEU A C 1
ATOM 730 O O . LEU A 1 96 ? -18.543 6.100 24.172 1.00 96.94 96 LEU A O 1
ATOM 734 N N . ALA A 1 97 ? -20.186 7.331 25.086 1.00 97.06 97 ALA A N 1
ATOM 735 C CA . ALA A 1 97 ? -20.639 7.918 23.823 1.00 97.06 97 ALA A CA 1
ATOM 736 C C . ALA A 1 97 ? -19.501 8.642 23.083 1.00 97.06 97 ALA A C 1
ATOM 738 O O . ALA A 1 97 ? -19.282 8.450 21.884 1.00 97.06 97 ALA A O 1
ATOM 739 N N . ARG A 1 98 ? -18.700 9.428 23.814 1.00 97.19 98 ARG A N 1
ATOM 740 C CA . ARG A 1 98 ? -17.519 10.109 23.259 1.00 97.19 98 ARG A CA 1
ATOM 741 C C . ARG A 1 98 ? -16.447 9.130 22.777 1.00 97.19 98 ARG A C 1
ATOM 743 O O . ARG A 1 98 ? -15.809 9.398 21.762 1.00 97.19 98 ARG A O 1
ATOM 750 N N . ARG A 1 99 ? -16.214 8.029 23.499 1.00 96.69 99 ARG A N 1
ATOM 751 C CA . ARG A 1 99 ? -15.237 7.001 23.101 1.00 96.69 99 ARG A CA 1
ATOM 752 C C . ARG A 1 99 ? -15.685 6.276 21.834 1.00 96.69 99 ARG A C 1
ATOM 754 O O . ARG A 1 99 ? -14.896 6.209 20.897 1.00 96.69 99 ARG A O 1
ATOM 761 N N . ALA A 1 100 ? -16.942 5.836 21.775 1.00 97.38 100 ALA A N 1
ATOM 762 C CA . ALA A 1 100 ? -17.521 5.190 20.598 1.00 97.38 100 ALA A CA 1
ATOM 763 C C . ALA A 1 100 ? -17.461 6.103 19.362 1.00 97.38 100 ALA A C 1
ATOM 765 O O . ALA A 1 100 ? -16.967 5.696 18.317 1.00 97.38 100 ALA A O 1
ATOM 766 N N . SER A 1 101 ? -17.833 7.380 19.500 1.00 97.69 101 SER A N 1
ATOM 767 C CA . SER A 1 101 ? -17.750 8.356 18.403 1.00 97.69 101 SER A CA 1
ATOM 768 C C . SER A 1 101 ? -16.317 8.552 17.874 1.00 97.69 101 SER A C 1
ATOM 770 O O . SER A 1 101 ? -16.090 8.590 16.659 1.00 97.69 101 SER A O 1
ATOM 772 N N . LYS A 1 102 ? -15.321 8.627 18.770 1.00 98.06 102 LYS A N 1
ATOM 773 C CA . LYS A 1 102 ? -13.905 8.711 18.375 1.00 98.06 102 LYS A CA 1
ATOM 774 C C . LYS A 1 102 ? -13.436 7.441 17.667 1.00 98.06 102 LYS A C 1
ATOM 776 O O . LYS A 1 102 ? -12.762 7.547 16.643 1.00 98.06 102 LYS A O 1
ATOM 781 N N . ALA A 1 103 ? -13.798 6.270 18.187 1.00 98.06 103 ALA A N 1
ATOM 782 C CA . ALA A 1 103 ? -13.437 4.987 17.594 1.00 98.06 103 ALA A CA 1
ATOM 783 C C . ALA A 1 103 ? -14.051 4.831 16.192 1.00 98.06 103 ALA A C 1
ATOM 785 O O . ALA A 1 103 ? -13.323 4.547 15.243 1.00 98.06 103 ALA A O 1
ATOM 786 N N . ALA A 1 104 ? -15.334 5.164 16.025 1.00 98.12 104 ALA A N 1
ATOM 787 C CA . ALA A 1 104 ? -16.018 5.183 14.731 1.00 98.12 104 ALA A CA 1
ATOM 788 C C . ALA A 1 104 ? -15.330 6.116 13.722 1.00 98.12 104 ALA A C 1
ATOM 790 O O . ALA A 1 104 ? -15.108 5.753 12.565 1.00 98.12 104 ALA A O 1
ATOM 791 N N . SER A 1 105 ? -14.934 7.311 14.167 1.00 98.31 105 SER A N 1
ATOM 792 C CA . SER A 1 105 ? -14.234 8.282 13.318 1.00 98.31 105 SER A CA 1
ATOM 793 C C . SER A 1 105 ? -12.854 7.783 12.878 1.00 98.31 105 SER A C 1
ATOM 795 O O . SER A 1 105 ? -12.432 8.022 11.746 1.00 98.31 105 SER A O 1
ATOM 797 N N . SER A 1 106 ? -12.123 7.093 13.753 1.00 98.12 106 SER A N 1
ATOM 798 C CA . SER A 1 106 ? -10.844 6.468 13.398 1.00 98.12 106 SER A CA 1
ATOM 799 C C . SER A 1 106 ? -11.033 5.287 12.446 1.00 98.12 106 SER A C 1
ATOM 801 O O . SER A 1 106 ? -10.385 5.268 11.403 1.00 98.12 106 SER A O 1
ATOM 803 N N . ALA A 1 107 ? -11.987 4.392 12.720 1.00 98.12 107 ALA A N 1
ATOM 804 C CA . ALA A 1 107 ? -12.333 3.270 11.844 1.00 98.12 107 ALA A CA 1
ATOM 805 C C . ALA A 1 107 ? -12.705 3.733 10.430 1.00 98.12 107 ALA A C 1
ATOM 807 O O . ALA A 1 107 ? -12.168 3.227 9.449 1.00 98.12 107 ALA A O 1
ATOM 808 N N . SER A 1 108 ? -13.550 4.761 10.315 1.00 98.31 108 SER A N 1
ATOM 809 C CA . SER A 1 108 ? -13.940 5.337 9.023 1.00 98.31 108 SER A CA 1
ATOM 810 C C . SER A 1 108 ? -12.743 5.897 8.243 1.00 98.31 108 SER A C 1
ATOM 812 O O . SER A 1 108 ? -12.590 5.651 7.041 1.00 98.31 108 SER A O 1
ATOM 814 N N . ARG A 1 109 ? -11.843 6.621 8.924 1.00 98.44 109 ARG A N 1
ATOM 815 C CA . ARG A 1 109 ? -10.633 7.174 8.297 1.00 98.44 109 ARG A CA 1
ATOM 816 C C . ARG A 1 109 ? -9.686 6.079 7.822 1.00 98.44 109 ARG A C 1
ATOM 818 O O . ARG A 1 109 ? -9.203 6.164 6.693 1.00 98.44 109 ARG A O 1
ATOM 825 N N . ASP A 1 110 ? -9.440 5.067 8.644 1.00 98.38 110 ASP A N 1
ATOM 826 C CA . ASP A 1 110 ? -8.519 3.984 8.300 1.00 98.38 110 ASP A CA 1
ATOM 827 C C . ASP A 1 110 ? -9.100 3.076 7.208 1.00 98.38 110 ASP A C 1
ATOM 829 O O . ASP A 1 110 ? -8.394 2.756 6.254 1.00 98.38 110 ASP A O 1
ATOM 833 N N . ALA A 1 111 ? -10.408 2.801 7.221 1.00 98.12 111 ALA A N 1
ATOM 834 C CA . ALA A 1 111 ? -11.089 2.110 6.124 1.00 98.12 111 ALA A CA 1
ATOM 835 C C . ALA A 1 111 ? -10.971 2.875 4.791 1.00 98.12 111 ALA A C 1
ATOM 837 O O . ALA A 1 111 ? -10.728 2.290 3.733 1.00 98.12 111 ALA A O 1
ATOM 838 N N . LYS A 1 112 ? -11.090 4.212 4.817 1.00 98.31 112 LYS A N 1
ATOM 839 C CA . 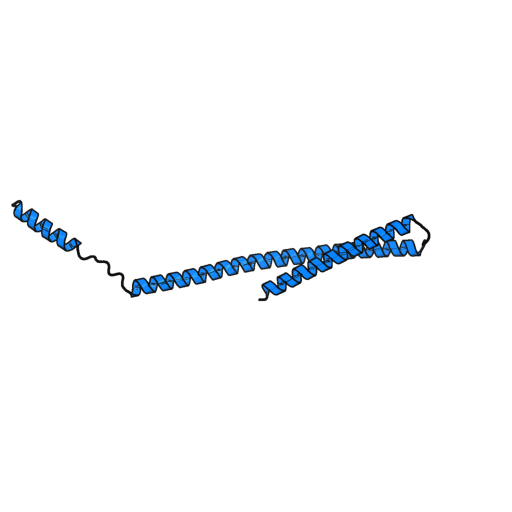LYS A 1 112 ? -10.881 5.044 3.621 1.00 98.31 112 LYS A CA 1
ATOM 840 C C . LYS A 1 112 ? -9.435 4.985 3.124 1.00 98.31 112 LYS A C 1
ATOM 842 O O . LYS A 1 112 ? -9.220 5.000 1.913 1.00 98.31 112 LYS A O 1
ATOM 847 N N . ARG A 1 113 ? -8.454 4.932 4.029 1.00 98.25 113 ARG A N 1
ATOM 848 C CA . ARG A 1 113 ? -7.035 4.769 3.670 1.00 98.25 113 ARG A CA 1
ATOM 849 C C . ARG A 1 113 ? -6.774 3.406 3.035 1.00 98.25 113 ARG A C 1
ATOM 851 O O . ARG A 1 113 ? -6.186 3.379 1.962 1.00 98.25 113 ARG A O 1
ATOM 858 N N . ALA A 1 114 ? -7.280 2.327 3.630 1.00 98.25 114 ALA A N 1
ATOM 859 C CA . ALA A 1 114 ? -7.149 0.971 3.095 1.00 98.25 114 ALA A CA 1
ATOM 860 C C . ALA A 1 114 ? -7.701 0.863 1.668 1.00 98.25 114 ALA A C 1
ATOM 862 O O . ALA A 1 114 ? -7.024 0.376 0.765 1.00 98.25 114 ALA A O 1
ATOM 863 N N . ARG A 1 115 ? -8.890 1.426 1.429 1.00 98.00 115 ARG A N 1
ATOM 864 C CA . ARG A 1 115 ? -9.479 1.481 0.086 1.00 98.00 115 ARG A CA 1
ATOM 865 C C . ARG A 1 115 ? -8.601 2.238 -0.915 1.00 98.00 115 ARG A C 1
ATOM 867 O O . ARG A 1 115 ? -8.358 1.738 -2.003 1.00 98.00 115 ARG A O 1
ATOM 874 N N . ARG A 1 116 ? -8.085 3.414 -0.546 1.00 98.06 116 ARG A N 1
ATOM 875 C CA . ARG A 1 116 ? -7.200 4.202 -1.426 1.00 98.06 116 ARG A CA 1
ATOM 876 C C . ARG A 1 116 ? -5.888 3.484 -1.739 1.00 98.06 116 ARG A C 1
ATOM 878 O O . ARG A 1 116 ? -5.393 3.593 -2.859 1.00 98.06 116 ARG A O 1
ATOM 885 N N . ALA A 1 117 ? -5.322 2.772 -0.766 1.00 97.38 117 ALA A N 1
ATOM 886 C CA . ALA A 1 117 ? -4.135 1.952 -0.982 1.00 97.38 117 ALA A CA 1
ATOM 887 C C . ALA A 1 117 ? -4.431 0.826 -1.987 1.00 97.38 117 ALA A C 1
ATOM 889 O O . ALA A 1 117 ? -3.664 0.632 -2.930 1.00 97.38 117 ALA A O 1
ATOM 890 N N . ALA A 1 118 ? -5.578 0.151 -1.845 1.00 96.94 118 ALA A N 1
ATOM 891 C CA . ALA A 1 118 ? -6.007 -0.903 -2.764 1.00 96.94 118 ALA A CA 1
ATOM 892 C C . ALA A 1 118 ? -6.228 -0.371 -4.191 1.00 96.94 118 ALA A C 1
ATOM 894 O O . ALA A 1 118 ? -5.672 -0.923 -5.138 1.00 96.94 118 ALA A O 1
ATOM 895 N N . GLU A 1 119 ? -6.941 0.751 -4.337 1.00 97.25 119 GLU A N 1
ATOM 896 C CA . GLU A 1 119 ? -7.147 1.435 -5.626 1.00 97.25 119 GLU A CA 1
ATOM 897 C C . GLU A 1 119 ? -5.810 1.837 -6.277 1.00 97.25 119 GLU A C 1
ATOM 899 O O . GLU A 1 119 ? -5.627 1.721 -7.491 1.00 97.25 119 GLU A O 1
ATOM 904 N N . SER A 1 120 ? -4.845 2.291 -5.471 1.00 96.00 120 SER A N 1
ATOM 905 C CA . SER A 1 120 ? -3.515 2.678 -5.958 1.00 96.00 120 SER A CA 1
ATOM 906 C C . SER A 1 120 ? -2.720 1.475 -6.472 1.00 96.00 120 SER A C 1
ATOM 908 O O . SER A 1 120 ? -2.095 1.566 -7.531 1.00 96.00 120 SER A O 1
ATOM 910 N N . LEU A 1 121 ? -2.766 0.344 -5.760 1.00 95.88 121 LEU A N 1
ATOM 911 C CA . LEU A 1 121 ? -2.142 -0.906 -6.196 1.00 95.88 121 LEU A CA 1
ATOM 912 C C . LEU A 1 121 ? -2.796 -1.445 -7.475 1.00 95.88 121 LEU A C 1
ATOM 914 O O . LEU A 1 121 ? -2.094 -1.871 -8.389 1.00 95.88 121 LEU A O 1
ATOM 918 N N . GLU A 1 122 ? -4.124 -1.408 -7.567 1.00 95.31 122 GLU A N 1
ATOM 919 C CA . GLU A 1 122 ? -4.858 -1.850 -8.755 1.00 95.31 122 GLU A CA 1
ATOM 920 C C . GLU A 1 122 ? -4.492 -1.010 -9.984 1.00 95.31 122 GLU A C 1
ATOM 922 O O . GLU A 1 122 ? -4.186 -1.550 -11.052 1.00 95.31 122 GLU A O 1
ATOM 927 N N . LYS A 1 123 ? -4.435 0.318 -9.823 1.00 94.69 123 LYS A N 1
ATOM 928 C CA . LYS A 1 123 ? -4.008 1.226 -10.890 1.00 94.69 123 LYS A CA 1
ATOM 929 C C . LYS A 1 123 ? -2.591 0.907 -11.367 1.00 94.69 123 LYS A C 1
ATOM 931 O O . LYS A 1 123 ? -2.351 0.912 -12.573 1.00 94.69 123 LYS A O 1
ATOM 936 N N . LEU A 1 124 ? -1.675 0.611 -10.445 1.00 92.62 124 LEU A N 1
ATOM 937 C CA . LEU A 1 124 ? -0.305 0.236 -10.783 1.00 92.62 124 LEU A CA 1
ATOM 938 C C . LEU A 1 124 ? -0.250 -1.101 -11.534 1.00 92.62 124 LEU A C 1
ATOM 940 O O . LEU A 1 124 ? 0.378 -1.172 -12.586 1.00 92.62 124 LEU A O 1
ATOM 944 N N . LYS A 1 125 ? -0.981 -2.120 -11.065 1.00 91.25 125 LYS A N 1
ATOM 945 C CA . LYS A 1 125 ? -1.081 -3.424 -11.745 1.00 91.25 125 LYS A CA 1
ATOM 946 C C . LYS A 1 125 ? -1.634 -3.308 -13.166 1.00 91.25 125 LYS A C 1
ATOM 948 O O . LYS A 1 125 ? -1.199 -4.030 -14.054 1.00 91.25 125 LYS A O 1
ATOM 953 N N . LYS A 1 126 ? -2.573 -2.386 -13.397 1.00 91.25 126 LYS A N 1
ATOM 954 C CA . LYS A 1 126 ? -3.125 -2.101 -14.731 1.00 91.25 126 LYS A CA 1
ATOM 955 C C . LYS A 1 126 ? -2.123 -1.420 -15.666 1.00 91.25 126 LYS A C 1
ATOM 957 O O . LYS A 1 126 ? -2.234 -1.566 -16.879 1.00 91.25 126 LYS A O 1
ATOM 962 N N . ILE A 1 127 ? -1.191 -0.639 -15.121 1.00 86.25 127 ILE A N 1
ATOM 963 C CA . ILE A 1 127 ? -0.109 -0.025 -15.900 1.00 86.25 127 ILE A CA 1
ATOM 964 C C . ILE A 1 127 ? 0.953 -1.075 -16.224 1.00 86.25 127 ILE A C 1
ATOM 966 O O . ILE A 1 127 ? 1.393 -1.137 -17.363 1.00 86.25 127 ILE A O 1
ATOM 970 N N . SER A 1 128 ? 1.323 -1.920 -15.259 1.00 78.38 128 SER A N 1
ATOM 971 C CA . SER A 1 128 ? 2.349 -2.949 -15.458 1.00 78.38 128 SER A CA 1
ATOM 972 C C . SER A 1 128 ? 1.905 -4.114 -16.350 1.00 78.38 128 SER A C 1
ATOM 974 O O . SER A 1 128 ? 2.750 -4.893 -16.773 1.00 78.38 128 SER A O 1
ATOM 976 N N . SER A 1 129 ? 0.601 -4.282 -16.598 1.00 75.25 129 SER A N 1
ATOM 977 C CA . SER A 1 129 ? 0.056 -5.342 -17.460 1.00 75.25 129 SER A CA 1
ATOM 978 C C . SER A 1 129 ? -0.153 -4.936 -18.924 1.00 75.25 129 SER A C 1
ATOM 980 O O . SER A 1 129 ? -0.629 -5.757 -19.709 1.00 75.25 129 SER A O 1
ATOM 982 N N . ARG A 1 130 ? 0.158 -3.685 -19.286 1.00 61.25 130 ARG A N 1
ATOM 983 C CA . ARG A 1 130 ? 0.086 -3.153 -20.656 1.00 61.25 130 ARG A CA 1
ATOM 984 C C . ARG A 1 130 ? 1.465 -3.094 -21.295 1.00 61.25 130 ARG A C 1
ATOM 986 O O . ARG A 1 130 ? 1.524 -3.327 -22.520 1.00 61.25 130 ARG A O 1
#

pLDDT: mean 87.8, std 13.9, range [52.88, 98.44]

Secondary structure (DSSP, 8-state):
--HHHHHHHHHHHHHHTT-------HHHHHHHHHHHHHHHHHHHHHHHHHHHHHHHHHHHHHHHHHHHHHHHHHHHHHHHHHHHHHHHHTTT-HHHHHHHHHHHHHHHHHHHHHHHHHHHHHHHHHHHT-